Protein AF-A0A660PE89-F1 (afdb_monomer)

Radius of gyration: 26.5 Å; Cα contacts (8 Å, |Δi|>4): 211; chains: 1; bounding box: 76×39×63 Å

Mean predicted aligned error: 19.38 Å

Nearest PDB structures (foldseek):
  6al2-assembly2_B  TM=5.993E-01  e=2.785E-03  Escherichia coli
  3bs6-assembly2_B  TM=6.392E-01  e=8.986E-03  Escherichia coli
  3blc-assembly1_A  TM=6.155E-01  e=7.538E-03  Escherichia coli K-12
  5mg3-assembly1_C  TM=6.500E-01  e=3.887E-02  Escherichia coli
  3wvf-assembly2_B  TM=5.954E-01  e=2.294E-02  Escherichia coli UTI89

Sequence (172 aa):
MDKKSVIMIGILVVIVIFYFPIMEELGLYNPAEPPPPPVDTTQQIDNQVAKPLEQVVDTQADIKIEPEVVQPLDSAVYDTIVVKTQKYSLVLSTFGGGPVSIKLNDYNYRDTNNIEMLPLATKATP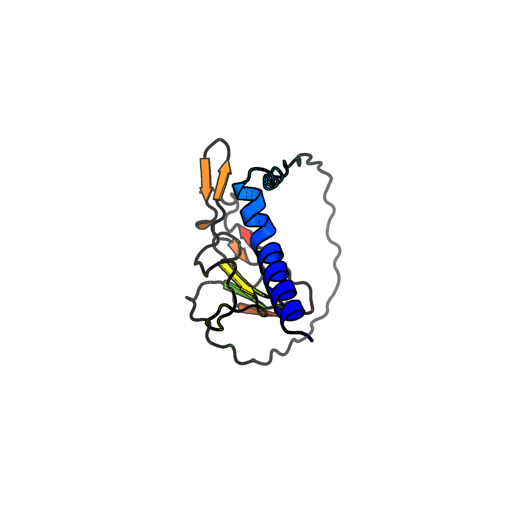EALFAGGTFSSSDVSYISSLQPGEYDATNQNFELTYTYTSPEGGQL

Structure (mmCIF, N/CA/C/O backbone):
data_AF-A0A660PE89-F1
#
_entry.id   AF-A0A660PE89-F1
#
loop_
_atom_site.group_PDB
_atom_site.id
_atom_site.type_symbol
_atom_site.label_atom_id
_atom_site.label_alt_id
_atom_site.label_comp_id
_atom_site.label_asym_id
_atom_site.label_entity_id
_atom_site.label_seq_id
_atom_site.pdbx_PDB_ins_code
_atom_site.Cartn_x
_atom_site.Cartn_y
_atom_site.Cartn_z
_atom_site.occupancy
_atom_site.B_iso_or_equiv
_atom_site.auth_seq_id
_atom_site.auth_comp_id
_atom_site.auth_asym_id
_atom_site.auth_atom_id
_atom_site.pdbx_PDB_model_num
ATOM 1 N N . MET A 1 1 ? -42.891 7.466 35.082 1.00 65.00 1 MET A N 1
ATOM 2 C CA . MET A 1 1 ? -43.297 7.362 33.666 1.00 65.00 1 MET A CA 1
ATOM 3 C C . MET A 1 1 ? -44.453 6.386 33.591 1.00 65.00 1 MET A C 1
ATOM 5 O O . MET A 1 1 ? -44.309 5.260 34.054 1.00 65.00 1 MET A O 1
ATOM 9 N N . ASP A 1 2 ? -45.609 6.831 33.116 1.00 87.44 2 ASP A N 1
ATOM 10 C CA . ASP A 1 2 ? -46.845 6.044 33.165 1.00 87.44 2 ASP A CA 1
ATOM 11 C C . ASP A 1 2 ? -46.830 4.928 32.115 1.00 87.44 2 ASP A C 1
ATOM 13 O O . ASP A 1 2 ? -46.246 5.075 31.041 1.00 87.44 2 ASP A O 1
ATOM 17 N N . LYS A 1 3 ? -47.508 3.805 32.388 1.00 85.94 3 LYS A N 1
ATOM 18 C CA . LYS A 1 3 ? -47.534 2.625 31.499 1.00 85.94 3 LYS A CA 1
ATOM 19 C C . LYS A 1 3 ? -47.988 2.961 30.069 1.00 85.94 3 LYS A C 1
ATOM 21 O O . LYS A 1 3 ? -47.489 2.380 29.113 1.00 85.94 3 LYS A O 1
ATOM 26 N N . LYS A 1 4 ? -48.894 3.934 29.917 1.00 87.44 4 LYS A N 1
ATOM 27 C CA . LYS A 1 4 ? -49.360 4.434 28.611 1.00 87.44 4 LYS A CA 1
ATOM 28 C C . LYS A 1 4 ? -48.271 5.208 27.860 1.00 87.44 4 LYS A C 1
ATOM 30 O O . LYS A 1 4 ? -48.149 5.056 26.650 1.00 87.44 4 LYS A O 1
ATOM 35 N N . SER A 1 5 ? -47.456 5.973 28.580 1.00 86.62 5 SER A N 1
ATOM 36 C CA . SER A 1 5 ? -46.341 6.740 28.019 1.00 86.62 5 SER A CA 1
ATOM 37 C C . SER A 1 5 ? -45.234 5.814 27.514 1.00 86.62 5 SER A C 1
ATOM 39 O O . SER A 1 5 ? -44.722 6.018 26.421 1.00 86.62 5 SER A O 1
ATOM 41 N N . VAL A 1 6 ? -44.932 4.737 28.248 1.00 87.56 6 VAL A N 1
ATOM 42 C CA . VAL A 1 6 ? -43.969 3.704 27.816 1.00 87.56 6 VAL A CA 1
ATOM 43 C C . VAL A 1 6 ? -44.427 3.024 26.519 1.00 87.56 6 VAL A C 1
ATOM 45 O O . VAL A 1 6 ? -43.628 2.841 25.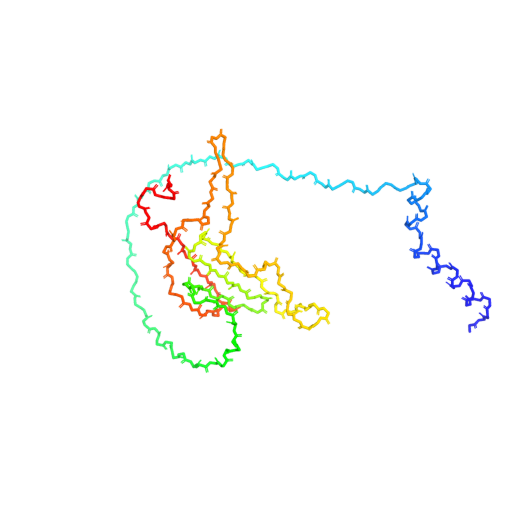606 1.00 87.56 6 VAL A O 1
ATOM 48 N N . ILE A 1 7 ? -45.716 2.686 26.417 1.00 90.69 7 ILE A N 1
ATOM 49 C CA . ILE A 1 7 ? -46.284 2.041 25.223 1.00 90.69 7 ILE A CA 1
ATOM 50 C C . ILE A 1 7 ? -46.246 2.988 24.015 1.00 90.69 7 ILE A C 1
ATOM 52 O O . ILE A 1 7 ? -45.837 2.572 22.934 1.00 90.69 7 ILE A O 1
ATOM 56 N N . MET A 1 8 ? -46.609 4.263 24.196 1.00 89.19 8 MET A N 1
ATOM 57 C CA . MET A 1 8 ? -46.536 5.265 23.125 1.00 89.19 8 MET A CA 1
ATOM 58 C C . MET A 1 8 ? -45.107 5.482 22.625 1.00 89.19 8 MET A C 1
ATOM 60 O O . MET A 1 8 ? -44.886 5.540 21.418 1.00 89.19 8 MET A O 1
ATOM 64 N N . ILE A 1 9 ? -44.130 5.548 23.534 1.00 88.94 9 ILE A N 1
ATOM 65 C CA . ILE A 1 9 ? -42.715 5.673 23.165 1.00 88.94 9 ILE A CA 1
ATOM 66 C C . ILE A 1 9 ? -42.253 4.430 22.397 1.00 88.94 9 ILE A C 1
ATOM 68 O O . ILE A 1 9 ? -41.590 4.566 21.375 1.00 88.94 9 ILE A O 1
ATOM 72 N N . GLY A 1 10 ? -42.650 3.229 22.830 1.00 90.12 10 GLY A N 1
ATOM 73 C CA . GLY A 1 10 ? -42.329 1.987 22.124 1.00 90.12 10 GLY A CA 1
ATOM 74 C C . GLY A 1 10 ? -42.852 1.969 20.686 1.00 90.12 10 GLY A C 1
ATOM 75 O O . GLY A 1 10 ? -42.107 1.638 19.768 1.00 90.12 10 GLY A O 1
ATOM 76 N N . ILE A 1 11 ? -44.099 2.394 20.470 1.00 90.62 11 ILE A N 1
ATOM 77 C CA . ILE A 1 11 ? -44.692 2.485 19.126 1.00 90.62 11 ILE A CA 1
ATOM 78 C C . ILE A 1 11 ? -43.959 3.527 18.273 1.00 90.62 11 ILE A C 1
ATOM 80 O O . ILE A 1 11 ? -43.656 3.267 17.111 1.00 90.62 11 ILE A O 1
ATOM 84 N N . LEU A 1 12 ? -43.625 4.683 18.848 1.00 90.38 12 LEU A N 1
ATOM 85 C CA . LEU A 1 12 ? -42.924 5.747 18.133 1.00 90.38 12 LEU A CA 1
ATOM 86 C C . LEU A 1 12 ? -41.516 5.315 17.701 1.00 90.38 12 LEU A C 1
ATOM 88 O O . LEU A 1 12 ? -41.116 5.581 16.573 1.00 90.38 12 LEU A O 1
ATOM 92 N N . VAL A 1 13 ? -40.796 4.584 18.555 1.00 91.38 13 VAL A N 1
ATOM 93 C CA . VAL A 1 13 ? -39.479 4.020 18.219 1.00 91.38 13 VAL A CA 1
ATOM 94 C C . VAL A 1 13 ? -39.582 3.023 17.063 1.00 91.38 13 VAL A C 1
ATOM 96 O O . VAL A 1 13 ? -38.771 3.080 16.143 1.00 91.38 13 VAL A O 1
ATOM 99 N N . VAL A 1 14 ? -40.596 2.154 17.060 1.00 91.12 14 VAL A N 1
ATOM 100 C CA . VAL A 1 14 ? -40.823 1.208 15.955 1.00 91.12 14 VAL A CA 1
ATOM 101 C C . VAL A 1 14 ? -41.106 1.958 14.651 1.00 91.12 14 VAL A C 1
ATOM 103 O O . VAL A 1 14 ? -40.492 1.653 13.634 1.00 91.12 14 VAL A O 1
ATOM 106 N N . ILE A 1 15 ? -41.956 2.986 14.671 1.00 88.62 15 ILE A N 1
ATOM 107 C CA . ILE A 1 15 ? -42.250 3.781 13.469 1.00 88.62 15 ILE A CA 1
ATOM 108 C C . ILE A 1 15 ? -40.988 4.463 12.934 1.00 88.62 15 ILE A C 1
ATOM 110 O O . ILE A 1 15 ? -40.787 4.469 11.728 1.00 88.62 15 ILE A O 1
ATOM 114 N N . VAL A 1 16 ? -40.120 4.994 13.799 1.00 89.00 16 VAL A N 1
ATOM 115 C CA . VAL A 1 16 ? -38.872 5.648 13.369 1.00 89.00 16 VAL A CA 1
ATOM 116 C C . VAL A 1 16 ? -37.893 4.649 12.745 1.00 89.00 16 VAL A C 1
ATOM 118 O O . VAL A 1 16 ? -37.309 4.948 11.707 1.00 89.00 16 VAL A O 1
ATOM 121 N N . ILE A 1 17 ? -37.733 3.459 13.333 1.00 88.62 17 ILE A N 1
ATOM 122 C CA . ILE A 1 17 ? -36.822 2.424 12.808 1.00 88.62 17 ILE A CA 1
ATOM 123 C C . ILE A 1 17 ? -37.307 1.903 11.452 1.00 88.62 17 ILE A C 1
ATOM 125 O O . ILE A 1 17 ? -36.506 1.706 10.541 1.00 88.62 17 ILE A O 1
ATOM 129 N N . PHE A 1 18 ? -38.617 1.707 11.305 1.00 87.31 18 PHE A N 1
ATOM 130 C CA . PHE A 1 18 ? -39.216 1.162 10.087 1.00 87.31 18 PHE A CA 1
ATOM 131 C C . PHE A 1 18 ? -39.726 2.235 9.117 1.00 87.31 18 PHE A C 1
ATOM 133 O O . PHE A 1 18 ? -40.321 1.893 8.101 1.00 87.31 18 PHE A O 1
ATOM 140 N N . TYR A 1 19 ? -39.453 3.519 9.370 1.00 83.12 19 TYR A N 1
ATOM 141 C CA . TYR A 1 19 ? -39.925 4.623 8.532 1.00 83.12 19 TYR A CA 1
ATOM 142 C C . TYR A 1 19 ? -39.444 4.493 7.082 1.00 83.12 19 TYR A C 1
ATOM 144 O O . TYR A 1 19 ? -40.255 4.520 6.162 1.00 83.12 19 TYR A O 1
ATOM 152 N N . PHE A 1 20 ? -38.138 4.302 6.876 1.00 81.38 20 PHE A N 1
ATOM 153 C CA . PHE A 1 20 ? -37.562 4.167 5.535 1.00 81.38 20 PHE A CA 1
ATOM 154 C C . PHE A 1 20 ? -38.040 2.903 4.796 1.00 81.38 20 PHE A C 1
ATOM 156 O O . PHE A 1 20 ? -38.514 3.061 3.673 1.00 81.38 20 PHE A O 1
ATOM 163 N N . PRO A 1 21 ? -38.029 1.697 5.409 1.00 81.19 21 PRO A N 1
ATOM 164 C CA . PRO A 1 21 ? -38.600 0.497 4.790 1.00 81.19 21 PRO A CA 1
ATOM 165 C C . PRO A 1 21 ? -40.067 0.655 4.366 1.00 81.19 21 PRO A C 1
ATOM 167 O O . PRO A 1 21 ? -40.438 0.257 3.267 1.00 81.19 21 PRO A O 1
ATOM 170 N N . ILE A 1 22 ? -40.903 1.273 5.210 1.00 80.69 22 ILE A N 1
ATOM 171 C CA . ILE A 1 22 ? -42.326 1.495 4.908 1.00 80.69 22 ILE A CA 1
ATOM 172 C C . ILE A 1 22 ? -42.494 2.509 3.767 1.00 80.69 22 ILE A C 1
ATOM 174 O O . ILE A 1 22 ? -43.351 2.335 2.903 1.00 80.69 22 ILE A O 1
ATOM 178 N N . MET A 1 23 ? -41.687 3.573 3.742 1.00 81.06 23 MET A N 1
ATOM 179 C CA . MET A 1 23 ? -41.737 4.588 2.683 1.00 81.06 23 MET A CA 1
ATOM 180 C C . MET A 1 23 ? -41.247 4.053 1.329 1.00 81.06 23 MET A C 1
ATOM 182 O O . MET A 1 23 ? -41.755 4.489 0.294 1.00 81.06 23 MET A O 1
ATOM 186 N N . GLU A 1 24 ? -40.304 3.107 1.336 1.00 79.88 24 GLU A N 1
ATOM 187 C CA . GLU A 1 24 ? -39.841 2.377 0.150 1.00 79.88 24 GLU A CA 1
ATOM 188 C C . GLU A 1 24 ? -40.921 1.409 -0.369 1.00 79.88 24 GLU A C 1
ATOM 190 O O . GLU A 1 24 ? -41.245 1.441 -1.554 1.00 79.88 24 GLU A O 1
ATOM 195 N N . GLU A 1 25 ? -41.571 0.629 0.508 1.00 79.31 25 GLU A N 1
ATOM 196 C CA . GLU A 1 25 ? -42.661 -0.295 0.131 1.00 79.31 25 GLU A CA 1
ATOM 197 C C . GLU A 1 25 ? -43.903 0.440 -0.407 1.00 79.31 25 GLU A C 1
ATOM 199 O O . GLU A 1 25 ? -44.569 -0.032 -1.330 1.00 79.31 25 GLU A O 1
ATOM 204 N N . LEU A 1 26 ? -44.194 1.635 0.116 1.00 80.25 26 LEU A N 1
ATOM 205 C CA . LEU A 1 26 ? -45.263 2.507 -0.385 1.00 80.25 26 LEU A CA 1
ATOM 206 C C . LEU A 1 26 ? -44.881 3.274 -1.665 1.00 80.25 26 LEU A C 1
ATOM 208 O O . LEU A 1 26 ? -45.717 4.004 -2.200 1.00 80.25 26 LEU A O 1
ATOM 212 N N . GLY A 1 27 ? -43.642 3.141 -2.156 1.00 72.31 27 GLY A N 1
ATOM 213 C CA . GLY A 1 27 ? -43.152 3.824 -3.359 1.00 72.31 27 GLY A CA 1
ATOM 214 C C . GLY A 1 27 ? -43.080 5.350 -3.228 1.00 72.31 27 GLY A C 1
ATOM 215 O O . GLY A 1 27 ? -43.063 6.060 -4.232 1.00 72.31 27 GLY A O 1
ATOM 216 N N . LEU A 1 28 ? -43.073 5.872 -1.997 1.00 76.62 28 LEU A N 1
ATOM 217 C CA . LEU A 1 28 ? -43.025 7.309 -1.698 1.00 76.62 28 LEU A CA 1
ATOM 218 C C . LEU A 1 28 ? -41.588 7.835 -1.586 1.00 76.62 28 LEU A C 1
ATOM 220 O O . LEU A 1 28 ? -41.380 9.046 -1.498 1.00 76.62 28 LEU A O 1
ATOM 224 N N . TYR A 1 29 ? -40.604 6.937 -1.578 1.00 68.69 29 TYR A N 1
ATOM 225 C CA . TYR A 1 29 ? -39.187 7.255 -1.491 1.00 68.69 29 TYR A CA 1
ATOM 226 C C . TYR A 1 29 ? -38.397 6.419 -2.500 1.00 68.69 29 TYR A C 1
ATOM 228 O O . TYR A 1 29 ? -38.338 5.200 -2.382 1.00 68.69 29 TYR A O 1
ATOM 236 N N . ASN A 1 30 ? -37.767 7.088 -3.469 1.00 71.94 30 ASN A N 1
ATOM 237 C CA . ASN A 1 30 ? -36.756 6.482 -4.331 1.00 71.94 30 ASN A CA 1
ATOM 238 C C . ASN A 1 30 ? -35.371 6.862 -3.785 1.00 71.94 30 ASN A C 1
ATOM 240 O O . ASN A 1 30 ? -35.100 8.060 -3.642 1.00 71.94 30 ASN A O 1
ATOM 244 N N . PRO A 1 31 ? -34.495 5.889 -3.481 1.00 70.31 31 PRO A N 1
ATOM 245 C CA . PRO A 1 31 ? -33.111 6.167 -3.121 1.00 70.31 31 PRO A CA 1
ATOM 246 C C . PRO A 1 31 ? -32.437 7.001 -4.215 1.00 70.31 31 PRO A C 1
ATOM 248 O O . PRO A 1 31 ? -32.637 6.747 -5.402 1.00 70.31 31 PRO A O 1
ATOM 251 N N . ALA A 1 32 ? -31.654 8.007 -3.821 1.00 75.62 32 ALA A N 1
ATOM 252 C CA . ALA A 1 32 ? -30.915 8.821 -4.777 1.00 75.62 32 ALA A CA 1
ATOM 253 C C . ALA A 1 32 ? -29.961 7.938 -5.595 1.00 75.62 32 ALA A C 1
ATOM 255 O O . ALA A 1 32 ? -29.222 7.130 -5.027 1.00 75.62 32 ALA A O 1
ATOM 256 N N . GLU A 1 33 ? -29.981 8.099 -6.919 1.00 77.62 33 GLU A N 1
ATOM 257 C CA . GLU A 1 33 ? -29.037 7.411 -7.794 1.00 77.62 33 GLU A CA 1
ATOM 258 C C . GLU A 1 33 ? -27.596 7.818 -7.433 1.00 77.62 33 GLU A C 1
ATOM 260 O O . GLU A 1 33 ? -27.349 8.986 -7.102 1.00 77.62 33 GLU A O 1
ATOM 265 N N . PRO A 1 34 ? -26.635 6.876 -7.474 1.00 76.69 34 PRO A N 1
ATOM 266 C CA . PRO A 1 34 ? -25.235 7.202 -7.256 1.00 76.69 34 PRO A CA 1
ATOM 267 C C . PRO A 1 34 ? -24.779 8.278 -8.253 1.00 76.69 34 PRO A C 1
ATOM 269 O O . PRO A 1 34 ? -25.158 8.214 -9.427 1.00 76.69 34 PRO A O 1
ATOM 272 N N . PRO A 1 35 ? -23.957 9.255 -7.828 1.00 77.31 35 PRO A N 1
ATOM 273 C CA . PRO A 1 35 ? -23.439 10.258 -8.744 1.00 77.31 35 PRO A CA 1
ATOM 274 C C . PRO A 1 35 ? -22.625 9.583 -9.860 1.00 77.31 35 PRO A C 1
ATOM 276 O O . PRO A 1 35 ? -21.908 8.612 -9.592 1.00 77.31 35 PRO A O 1
ATOM 279 N N . PRO A 1 36 ? -22.719 10.081 -11.105 1.00 77.00 36 PRO A N 1
ATOM 280 C CA . PRO A 1 36 ? -21.947 9.534 -12.209 1.00 77.00 36 PRO A CA 1
ATOM 281 C C . PRO A 1 36 ? -20.440 9.665 -11.929 1.00 77.00 36 PRO A C 1
ATOM 283 O O . PRO A 1 36 ? -20.016 10.634 -11.289 1.00 77.00 36 PRO A O 1
ATOM 286 N N . PRO A 1 37 ? -19.620 8.710 -12.402 1.00 74.12 37 PRO A N 1
ATOM 287 C CA . PRO A 1 37 ? -18.178 8.769 -12.215 1.00 74.12 37 PRO A CA 1
ATOM 288 C C . PRO A 1 37 ? -17.589 10.016 -12.902 1.00 74.12 37 PRO A C 1
ATOM 290 O O . PRO A 1 37 ? -18.062 10.404 -13.975 1.00 74.12 37 PRO A O 1
ATOM 293 N N . PRO A 1 38 ? -16.566 10.657 -12.305 1.00 70.06 38 PRO A N 1
ATOM 294 C CA . PRO A 1 38 ? -15.912 11.818 -12.897 1.00 70.06 38 PRO A CA 1
ATOM 295 C C . PRO A 1 38 ? -15.229 11.444 -14.220 1.00 70.06 38 PRO A C 1
ATOM 297 O O . PRO A 1 38 ? -14.557 10.420 -14.322 1.00 70.06 38 PRO A O 1
ATOM 300 N N . VAL A 1 39 ? -15.414 12.287 -15.238 1.00 52.34 39 VAL A N 1
ATOM 301 C CA . VAL A 1 39 ? -14.741 12.170 -16.537 1.00 52.34 39 VAL A CA 1
ATOM 302 C C . VAL A 1 39 ? -13.384 12.867 -16.441 1.00 52.34 39 VAL A C 1
ATOM 304 O O . VAL A 1 39 ? -13.326 14.062 -16.159 1.00 52.34 39 VAL A O 1
ATOM 307 N N . ASP A 1 40 ? -12.305 12.121 -16.678 1.00 44.72 40 ASP A N 1
ATOM 308 C CA . ASP A 1 40 ? -10.927 12.621 -16.663 1.00 44.72 40 ASP A CA 1
ATOM 309 C C . ASP A 1 40 ? -10.617 13.419 -17.943 1.00 44.72 40 ASP A C 1
ATOM 311 O O . ASP A 1 40 ? -10.591 12.872 -19.048 1.00 44.72 40 ASP A O 1
ATOM 315 N N . THR A 1 41 ? -10.361 14.722 -17.815 1.00 57.06 41 THR A N 1
ATOM 316 C CA . THR A 1 41 ? -9.816 15.559 -18.896 1.00 57.06 41 THR A CA 1
ATOM 317 C C . THR A 1 41 ? -8.423 16.035 -18.521 1.00 57.06 41 THR A C 1
ATOM 319 O O . THR A 1 41 ? -8.272 17.127 -17.977 1.00 57.06 41 THR A O 1
ATOM 322 N N . THR A 1 42 ? -7.396 15.252 -18.856 1.00 43.56 42 THR A N 1
ATOM 323 C CA . THR A 1 42 ? -6.011 15.732 -18.779 1.00 43.56 42 THR A CA 1
ATOM 324 C C . THR A 1 42 ? -5.206 15.277 -19.995 1.00 43.56 42 THR A C 1
ATOM 326 O O . THR A 1 42 ? -4.615 14.204 -20.011 1.00 43.56 42 THR A O 1
ATOM 329 N N . GLN A 1 43 ? -5.158 16.124 -21.025 1.00 39.50 43 GLN A N 1
ATOM 330 C CA . GLN A 1 43 ? -4.016 16.198 -21.934 1.00 39.50 43 GLN A CA 1
ATOM 331 C C . GLN A 1 43 ? -3.716 17.666 -22.230 1.00 39.50 43 GLN A C 1
ATOM 333 O O . GLN A 1 43 ? -4.434 18.306 -22.992 1.00 39.50 43 GLN A O 1
ATOM 338 N N . GLN A 1 44 ? -2.625 18.171 -21.659 1.00 34.72 44 GLN A N 1
ATOM 339 C CA . GLN A 1 44 ? -1.741 19.095 -22.361 1.00 34.72 44 GLN A CA 1
ATOM 340 C C . GLN A 1 44 ? -0.337 18.985 -21.763 1.00 34.72 44 GLN A C 1
ATOM 342 O O . GLN A 1 44 ? -0.065 19.408 -20.644 1.00 34.72 44 GLN A O 1
ATOM 347 N N . ILE A 1 45 ? 0.527 18.333 -22.537 1.00 35.59 45 ILE A N 1
ATOM 348 C CA . ILE A 1 45 ? 1.978 18.330 -22.394 1.00 35.59 45 ILE A CA 1
ATOM 349 C C . ILE A 1 45 ? 2.449 19.674 -22.944 1.00 35.59 45 ILE A C 1
ATOM 351 O O . ILE A 1 45 ? 2.121 19.989 -24.087 1.00 35.59 45 ILE A O 1
ATOM 355 N N . ASP A 1 46 ? 3.238 20.429 -22.182 1.00 29.14 46 ASP A N 1
ATOM 356 C CA . ASP A 1 46 ? 4.108 21.435 -22.783 1.00 29.14 46 ASP A CA 1
ATOM 357 C C . ASP A 1 46 ? 5.529 21.302 -22.231 1.00 29.14 46 ASP A C 1
ATOM 359 O O . ASP A 1 46 ? 5.788 21.360 -21.028 1.00 29.14 46 ASP A O 1
ATOM 363 N N . ASN A 1 47 ? 6.440 21.042 -23.164 1.00 36.09 47 ASN A N 1
ATOM 364 C CA . ASN A 1 47 ? 7.876 20.940 -22.972 1.00 36.09 47 ASN A CA 1
ATOM 365 C C . ASN A 1 47 ? 8.445 22.317 -22.626 1.00 36.09 47 ASN A C 1
ATOM 367 O O . ASN A 1 47 ? 8.284 23.240 -23.420 1.00 36.09 47 ASN A O 1
ATOM 371 N N . GLN A 1 48 ? 9.266 22.425 -21.576 1.00 31.39 48 GLN A N 1
ATOM 372 C CA . GLN A 1 48 ? 10.368 23.390 -21.591 1.00 31.39 48 GLN A CA 1
ATOM 373 C C . GLN A 1 48 ? 11.543 23.002 -20.669 1.00 31.39 48 GLN A C 1
ATOM 375 O O . GLN A 1 48 ? 11.513 23.186 -19.462 1.00 31.39 48 GLN A O 1
ATOM 380 N N . VAL A 1 49 ? 12.594 22.501 -21.333 1.00 29.16 49 VAL A N 1
ATOM 381 C CA . VAL A 1 49 ? 14.025 22.841 -21.183 1.00 29.16 49 VAL A CA 1
ATOM 382 C C . VAL A 1 49 ? 14.729 22.551 -19.844 1.00 29.16 49 VAL A C 1
ATOM 384 O O . VAL A 1 49 ? 14.580 23.244 -18.845 1.00 29.16 49 VAL A O 1
ATOM 387 N N . ALA A 1 50 ? 15.651 21.585 -19.918 1.00 36.09 50 ALA A N 1
ATOM 388 C CA . ALA A 1 50 ? 16.688 21.288 -18.936 1.00 36.09 50 ALA A CA 1
ATOM 389 C C . ALA A 1 50 ? 17.698 22.436 -18.720 1.00 36.09 50 ALA A C 1
ATOM 391 O O . ALA A 1 50 ? 18.126 23.082 -19.680 1.00 36.09 50 ALA A O 1
ATOM 392 N N . LYS A 1 51 ? 18.189 22.583 -17.480 1.00 30.47 51 LYS A N 1
ATOM 393 C CA . LYS A 1 51 ? 19.526 23.115 -17.148 1.00 30.47 51 LYS A CA 1
ATOM 394 C C . LYS A 1 51 ? 20.094 22.431 -15.882 1.00 30.47 51 LYS A C 1
ATOM 396 O O . LYS A 1 51 ? 19.306 21.946 -15.076 1.00 30.47 51 LYS A O 1
ATOM 401 N N . PRO A 1 52 ? 21.432 22.327 -15.742 1.00 33.97 52 PRO A N 1
ATOM 402 C CA . PRO A 1 52 ? 22.105 21.272 -14.977 1.00 33.97 52 PRO A CA 1
ATOM 403 C C . PRO A 1 52 ? 22.459 21.639 -13.525 1.00 33.97 52 PRO A C 1
ATOM 405 O O . PRO A 1 52 ? 22.773 22.788 -13.243 1.00 33.97 52 PRO A O 1
ATOM 408 N N . LEU A 1 53 ? 22.469 20.592 -12.687 1.00 38.38 53 LEU A N 1
ATOM 409 C CA . LEU A 1 53 ? 23.200 20.348 -11.429 1.00 38.38 53 LEU A CA 1
ATOM 410 C C . LEU A 1 53 ? 23.791 21.556 -10.679 1.00 38.38 53 LEU A C 1
ATOM 412 O O . LEU A 1 53 ? 24.842 22.074 -11.055 1.00 38.38 53 LEU A O 1
ATOM 416 N N . GLU A 1 54 ? 23.228 21.830 -9.500 1.00 31.16 54 GLU A N 1
ATOM 417 C CA . GLU A 1 54 ? 23.969 22.396 -8.374 1.00 31.16 54 GLU A CA 1
ATOM 418 C C . GLU A 1 54 ? 23.970 21.421 -7.190 1.00 31.16 54 GLU A C 1
ATOM 420 O O . GLU A 1 54 ? 22.963 20.844 -6.788 1.00 31.16 54 GLU A O 1
ATOM 425 N N . GLN A 1 55 ? 25.186 21.218 -6.704 1.00 33.03 55 GLN A N 1
ATOM 426 C CA . GLN A 1 55 ? 25.644 20.367 -5.624 1.00 33.03 55 GLN A CA 1
ATOM 427 C C . GLN A 1 55 ? 25.284 21.003 -4.274 1.00 33.03 55 GLN A C 1
ATOM 429 O O . GLN A 1 55 ? 25.639 22.156 -4.040 1.00 33.03 55 GLN A O 1
ATOM 434 N N . VAL A 1 56 ? 24.661 20.252 -3.358 1.00 31.83 56 VAL A N 1
ATOM 435 C CA . VAL A 1 56 ? 24.635 20.621 -1.934 1.00 31.83 56 VAL A CA 1
ATOM 436 C C . VAL A 1 56 ? 25.215 19.481 -1.103 1.00 31.83 56 VAL A C 1
ATOM 438 O O . VAL A 1 56 ? 24.848 18.317 -1.224 1.00 31.83 56 VAL A O 1
ATOM 441 N N . VAL A 1 57 ? 26.209 19.894 -0.331 1.00 29.17 57 VAL A N 1
ATOM 442 C CA . VAL A 1 57 ? 27.123 19.174 0.547 1.00 29.17 57 VAL A CA 1
ATOM 443 C C . VAL A 1 57 ? 26.402 18.576 1.766 1.00 29.17 57 VAL A C 1
ATOM 445 O O . VAL A 1 57 ? 25.659 19.271 2.445 1.00 29.17 57 VAL A O 1
ATOM 448 N N . ASP A 1 58 ? 26.692 17.293 2.001 1.00 30.97 58 ASP A N 1
ATOM 449 C CA . ASP A 1 58 ? 27.015 16.620 3.273 1.00 30.97 58 ASP A CA 1
ATOM 450 C C . ASP A 1 58 ? 26.145 16.859 4.525 1.00 30.97 58 ASP A C 1
ATOM 452 O O . ASP A 1 58 ? 26.137 17.940 5.108 1.00 30.97 58 ASP A O 1
ATOM 456 N N . THR A 1 59 ? 25.526 15.784 5.027 1.00 32.03 59 THR A N 1
ATOM 457 C CA . THR A 1 59 ? 25.495 15.448 6.464 1.00 32.03 59 THR A CA 1
ATOM 458 C C . THR A 1 59 ? 25.205 13.951 6.597 1.00 32.03 59 THR A C 1
ATOM 460 O O . THR A 1 59 ? 24.064 13.505 6.475 1.00 32.03 59 THR A O 1
ATOM 463 N N . GLN A 1 60 ? 26.248 13.164 6.861 1.00 40.53 60 GLN A N 1
ATOM 464 C CA . GLN A 1 60 ? 26.113 11.842 7.472 1.00 40.53 60 GLN A CA 1
ATOM 465 C C . GLN A 1 60 ? 25.469 11.992 8.858 1.00 40.53 60 GLN A C 1
ATOM 467 O O . GLN A 1 60 ? 26.081 12.533 9.778 1.00 40.53 60 GLN A O 1
ATOM 472 N N . ALA A 1 61 ? 24.245 11.492 9.018 1.00 35.38 61 ALA A N 1
ATOM 473 C CA . ALA A 1 61 ? 23.690 11.160 10.322 1.00 35.38 61 ALA A CA 1
ATOM 474 C C . ALA A 1 61 ? 23.680 9.634 10.453 1.00 35.38 61 ALA A C 1
ATOM 476 O O . ALA A 1 61 ? 22.979 8.932 9.729 1.00 35.38 61 ALA A O 1
ATOM 477 N N . ASP A 1 62 ? 24.518 9.145 11.357 1.00 33.38 62 ASP A N 1
ATOM 478 C CA . ASP A 1 62 ? 24.622 7.752 11.771 1.00 33.38 62 ASP A CA 1
ATOM 479 C C . ASP A 1 62 ? 23.310 7.343 12.469 1.00 33.38 62 ASP A C 1
ATOM 481 O O . ASP A 1 62 ? 23.061 7.701 13.624 1.00 33.38 62 ASP A O 1
ATOM 485 N N . ILE A 1 63 ? 22.407 6.674 11.744 1.00 39.66 63 ILE A N 1
ATOM 486 C CA . ILE A 1 63 ? 21.158 6.152 12.310 1.00 39.66 63 ILE A CA 1
ATOM 487 C C . ILE A 1 63 ? 21.469 4.790 12.924 1.00 39.66 63 ILE A C 1
ATOM 489 O O . ILE A 1 63 ? 21.511 3.761 12.250 1.00 39.66 63 ILE A O 1
ATOM 493 N N . LYS A 1 64 ? 21.676 4.791 14.239 1.00 33.09 64 LYS A N 1
ATOM 494 C CA . LYS A 1 64 ? 21.740 3.582 15.057 1.00 33.09 64 LYS A CA 1
ATOM 495 C C . LYS A 1 64 ? 20.347 2.944 15.116 1.00 33.09 64 LYS A C 1
ATOM 497 O O . LYS A 1 64 ? 19.485 3.404 15.858 1.00 33.09 64 LYS A O 1
ATOM 502 N N . ILE A 1 65 ? 20.138 1.899 14.319 1.00 40.06 65 ILE A N 1
ATOM 503 C CA . ILE A 1 65 ? 18.910 1.096 14.308 1.00 40.06 65 ILE A CA 1
ATOM 504 C C . ILE A 1 65 ? 18.941 0.149 15.516 1.00 40.06 65 ILE A C 1
ATOM 506 O O . ILE A 1 65 ? 19.827 -0.699 15.627 1.00 40.06 65 ILE A O 1
ATOM 510 N N . GLU A 1 66 ? 17.988 0.307 16.432 1.00 38.66 66 GLU A N 1
ATOM 511 C CA . GLU A 1 66 ? 17.726 -0.641 17.517 1.00 38.66 66 GLU A CA 1
ATOM 512 C C . GLU A 1 66 ? 16.654 -1.639 17.037 1.00 38.66 66 GLU A C 1
ATOM 514 O O . GLU A 1 66 ? 15.628 -1.206 16.512 1.00 38.66 66 GLU A O 1
ATOM 519 N N . PRO A 1 67 ? 16.882 -2.962 17.124 1.00 39.38 67 PRO A N 1
ATOM 520 C CA . PRO A 1 67 ? 15.948 -3.942 16.582 1.00 39.38 67 PRO A CA 1
ATOM 521 C C . PRO A 1 67 ? 14.748 -4.115 17.521 1.00 39.38 67 PRO A C 1
ATOM 523 O O . PRO A 1 67 ? 14.855 -4.748 18.572 1.00 39.38 67 PRO A O 1
ATOM 526 N N . GLU A 1 68 ? 13.595 -3.575 17.132 1.00 40.56 68 GLU A N 1
ATOM 527 C CA . GLU A 1 68 ? 12.313 -3.884 17.766 1.00 40.56 68 GLU A CA 1
ATOM 528 C C . GLU A 1 68 ? 11.766 -5.215 17.223 1.00 40.56 68 GLU A C 1
ATOM 530 O O . GLU A 1 68 ? 11.892 -5.541 16.043 1.00 40.56 68 GLU A O 1
ATOM 535 N N . VAL A 1 69 ? 11.204 -6.029 18.116 1.00 38.03 69 VAL A N 1
ATOM 536 C CA . VAL A 1 69 ? 10.740 -7.394 17.844 1.00 38.03 69 VAL A CA 1
ATOM 537 C C . VAL A 1 69 ? 9.512 -7.363 16.928 1.00 38.03 69 VAL A C 1
ATOM 539 O O . VAL A 1 69 ? 8.390 -7.129 17.370 1.00 38.03 69 VAL A O 1
ATOM 542 N N . VAL A 1 70 ? 9.730 -7.632 15.642 1.00 41.34 70 VAL A N 1
ATOM 543 C CA . VAL A 1 70 ? 8.683 -7.766 14.623 1.00 41.34 70 VAL A CA 1
ATOM 544 C C . VAL A 1 70 ? 8.010 -9.138 14.762 1.00 41.34 70 VAL A C 1
ATOM 546 O O . VAL A 1 70 ? 8.670 -10.176 14.699 1.00 41.34 70 VAL A O 1
ATOM 549 N N . GLN A 1 71 ? 6.688 -9.158 14.970 1.00 35.66 71 GLN A N 1
ATOM 550 C CA . GLN A 1 71 ? 5.886 -10.386 14.885 1.00 35.66 71 GLN A CA 1
ATOM 551 C C . GLN A 1 71 ? 5.990 -10.975 13.469 1.00 35.66 71 GLN A C 1
ATOM 553 O O . GLN A 1 71 ? 5.981 -10.204 12.509 1.00 35.66 71 GLN A O 1
ATOM 558 N N . PRO A 1 72 ? 6.071 -12.307 13.301 1.00 41.06 72 PRO A N 1
ATOM 559 C CA . PRO A 1 72 ? 6.318 -12.895 11.995 1.00 41.06 72 PRO A CA 1
ATOM 560 C C . PRO A 1 72 ? 5.108 -12.660 11.088 1.00 41.06 72 PRO A C 1
ATOM 562 O O . PRO A 1 72 ? 4.063 -13.294 11.232 1.00 41.06 72 PRO A O 1
ATOM 565 N N . LEU A 1 73 ? 5.267 -11.733 10.144 1.00 48.22 73 LEU A N 1
ATOM 566 C CA . LEU A 1 73 ? 4.449 -11.681 8.948 1.00 48.22 73 LEU A CA 1
ATOM 567 C C . LEU A 1 73 ? 4.862 -12.903 8.124 1.00 48.22 73 LEU A C 1
ATOM 569 O O . LEU A 1 73 ? 5.877 -12.887 7.434 1.00 48.22 73 LEU A O 1
ATOM 573 N N . ASP A 1 74 ? 4.135 -14.002 8.298 1.00 46.38 74 ASP A N 1
ATOM 574 C CA . ASP A 1 74 ? 4.313 -15.215 7.509 1.00 46.38 74 ASP A CA 1
ATOM 575 C C . ASP A 1 74 ? 3.991 -14.851 6.051 1.00 46.38 74 ASP A C 1
ATOM 577 O O . ASP A 1 74 ? 2.836 -14.692 5.653 1.00 46.38 74 ASP A O 1
ATOM 581 N N . SER A 1 75 ? 5.019 -14.503 5.285 1.00 44.53 75 SER A N 1
ATOM 582 C CA . SER A 1 75 ? 4.904 -13.970 3.932 1.00 44.53 75 SER A CA 1
ATOM 583 C C . SER A 1 75 ? 6.189 -14.306 3.198 1.00 44.53 75 SER A C 1
ATOM 585 O O . SER A 1 75 ? 7.286 -13.972 3.638 1.00 44.53 75 SER A O 1
ATOM 587 N N . ALA A 1 76 ? 6.033 -15.057 2.110 1.00 43.28 76 ALA A N 1
ATOM 588 C CA . ALA A 1 76 ? 7.109 -15.534 1.263 1.00 43.28 76 ALA A 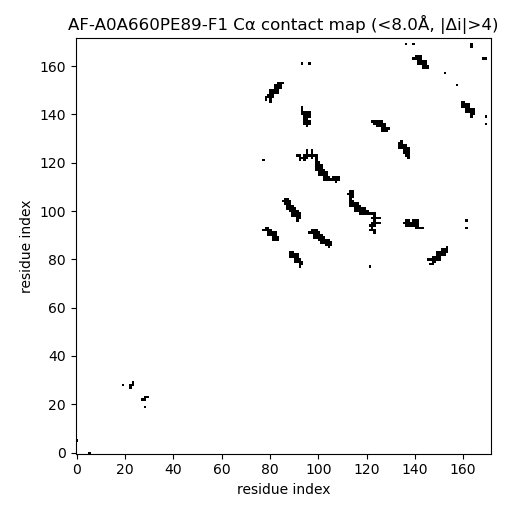CA 1
ATOM 589 C C . ALA A 1 76 ? 8.129 -14.424 0.961 1.00 43.28 76 ALA A C 1
ATOM 591 O O . ALA A 1 76 ? 7.758 -13.290 0.665 1.00 43.28 76 ALA A O 1
ATOM 592 N N . VAL A 1 77 ? 9.411 -14.783 1.057 1.00 44.03 77 VAL A N 1
ATOM 593 C CA . VAL A 1 77 ? 10.564 -13.909 0.822 1.00 44.03 77 VAL A CA 1
ATOM 594 C C . VAL A 1 77 ? 10.560 -13.457 -0.640 1.00 44.03 77 VAL A C 1
ATOM 596 O O . VAL A 1 77 ? 11.133 -14.107 -1.511 1.00 44.03 77 VAL A O 1
ATOM 599 N N . TYR A 1 78 ? 9.864 -12.362 -0.914 1.00 56.12 78 TYR A N 1
ATOM 600 C CA . TYR A 1 78 ? 10.039 -11.554 -2.113 1.00 56.12 78 TYR A CA 1
ATOM 601 C C . TYR A 1 78 ? 10.805 -10.284 -1.723 1.00 56.12 78 TYR A C 1
ATOM 603 O O . TYR A 1 78 ? 10.881 -9.938 -0.543 1.00 56.12 78 TYR A O 1
ATOM 611 N N . ASP A 1 79 ? 11.348 -9.574 -2.713 1.00 74.31 79 ASP A N 1
ATOM 612 C CA . ASP A 1 79 ? 11.917 -8.233 -2.539 1.00 74.31 79 ASP A CA 1
ATOM 613 C C . ASP A 1 79 ? 10.793 -7.228 -2.216 1.00 74.31 79 ASP A C 1
ATOM 615 O O . ASP A 1 79 ? 10.366 -6.438 -3.059 1.00 74.31 79 ASP A O 1
ATOM 619 N N . THR A 1 80 ? 10.241 -7.304 -1.004 1.00 83.94 80 THR A N 1
ATOM 620 C CA . THR A 1 80 ? 9.130 -6.463 -0.552 1.00 83.94 80 THR A CA 1
ATOM 621 C C . THR A 1 80 ? 9.599 -5.336 0.342 1.00 83.94 80 THR A C 1
ATOM 623 O O . THR A 1 80 ? 10.482 -5.510 1.184 1.00 83.94 80 THR A O 1
ATOM 626 N N . ILE A 1 81 ? 8.924 -4.201 0.221 1.00 88.25 81 ILE A N 1
ATOM 627 C CA . ILE A 1 81 ? 9.081 -3.061 1.118 1.00 88.25 81 ILE A CA 1
ATOM 628 C C . ILE A 1 81 ? 7.826 -2.958 1.971 1.00 88.25 81 ILE A C 1
ATOM 630 O O . ILE A 1 81 ? 6.717 -2.849 1.448 1.00 88.25 81 ILE A O 1
ATOM 634 N N . VAL A 1 82 ? 8.003 -2.999 3.287 1.00 91.06 82 VAL A N 1
ATOM 635 C CA . VAL A 1 82 ? 6.929 -2.819 4.262 1.00 91.06 82 VAL A CA 1
ATOM 636 C C . VAL A 1 82 ? 7.034 -1.410 4.820 1.00 91.06 82 VAL A C 1
ATOM 638 O O . VAL A 1 82 ? 8.025 -1.059 5.452 1.00 91.06 82 VAL A O 1
ATOM 641 N N . VAL A 1 83 ? 6.007 -0.600 4.609 1.00 90.50 83 VAL A N 1
ATOM 642 C CA . VAL A 1 83 ? 5.921 0.761 5.141 1.00 90.50 83 VAL A CA 1
ATOM 643 C C . VAL A 1 83 ? 4.905 0.772 6.268 1.00 90.50 83 VAL A C 1
ATOM 645 O O . VAL A 1 83 ? 3.725 0.483 6.058 1.00 90.50 83 VAL A O 1
ATOM 648 N N . LYS A 1 84 ? 5.356 1.108 7.472 1.00 92.81 84 LYS A N 1
ATOM 649 C CA . LYS A 1 84 ? 4.513 1.256 8.658 1.00 92.81 84 LYS A CA 1
ATOM 650 C C . LYS A 1 84 ? 4.267 2.734 8.913 1.00 92.81 84 LYS A C 1
ATOM 652 O O . LYS A 1 84 ? 5.185 3.546 8.903 1.00 92.81 84 LYS A O 1
ATOM 657 N N . THR A 1 85 ? 3.010 3.079 9.135 1.00 93.12 85 THR A N 1
ATOM 658 C CA . THR A 1 85 ? 2.589 4.408 9.586 1.00 93.12 85 THR A CA 1
ATOM 659 C C . THR A 1 85 ? 1.771 4.254 10.862 1.00 93.12 85 THR A C 1
ATOM 661 O O . THR A 1 85 ? 1.426 3.138 11.252 1.00 93.12 85 THR A O 1
ATOM 664 N N . GLN A 1 86 ? 1.356 5.363 11.476 1.00 92.00 86 GLN A N 1
ATOM 665 C CA . GLN A 1 86 ? 0.418 5.308 12.598 1.00 92.00 86 GLN A CA 1
ATOM 666 C C . GLN A 1 86 ? -0.940 4.694 12.211 1.00 92.00 86 GLN A C 1
ATOM 668 O O . GLN A 1 86 ? -1.566 4.038 13.037 1.00 92.00 86 GLN A O 1
ATOM 673 N N . LYS A 1 87 ? -1.408 4.892 10.970 1.00 92.25 87 LYS A N 1
ATOM 674 C CA . LYS A 1 87 ? -2.777 4.535 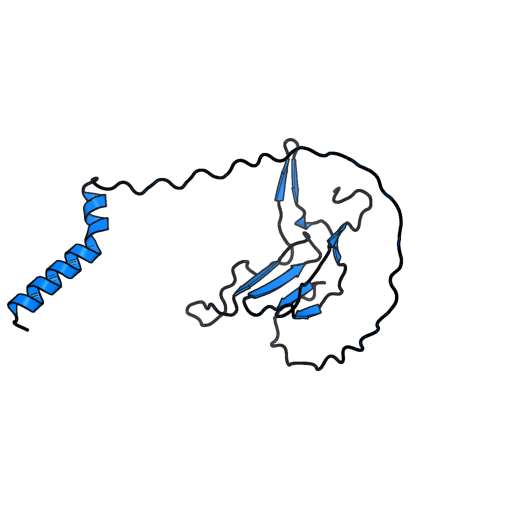10.552 1.00 92.25 87 LYS A CA 1
ATOM 675 C C . LYS A 1 87 ? -2.883 3.220 9.803 1.00 92.25 87 LYS A C 1
ATOM 677 O O . LYS A 1 87 ? -3.901 2.537 9.921 1.00 92.25 87 LYS A O 1
ATOM 682 N N . TYR A 1 88 ? -1.862 2.870 9.041 1.00 92.69 88 TYR A N 1
ATOM 683 C CA . TYR A 1 88 ? -1.856 1.668 8.225 1.00 92.69 88 TYR A CA 1
ATOM 684 C C . TYR A 1 88 ? -0.447 1.110 8.041 1.00 92.69 88 TYR A C 1
ATOM 686 O O . TYR A 1 88 ? 0.551 1.824 8.173 1.00 92.69 88 TYR A O 1
ATOM 694 N N . SER A 1 89 ? -0.398 -0.166 7.684 1.00 92.19 89 SER A N 1
ATOM 695 C CA . SER A 1 89 ? 0.789 -0.864 7.206 1.00 92.19 89 SER A CA 1
ATOM 696 C C . SER A 1 89 ? 0.584 -1.249 5.743 1.00 92.19 89 SER A C 1
ATOM 698 O O . SER A 1 89 ? -0.464 -1.783 5.375 1.00 92.19 89 SER A O 1
ATOM 700 N N . LEU A 1 90 ? 1.572 -0.953 4.910 1.00 91.25 90 LEU A N 1
ATOM 701 C CA . LEU A 1 90 ? 1.557 -1.124 3.461 1.00 91.25 90 LEU A CA 1
ATOM 702 C C . LEU A 1 90 ? 2.670 -2.094 3.069 1.00 91.25 90 LEU A C 1
ATOM 704 O O . LEU A 1 90 ? 3.806 -1.909 3.494 1.00 91.25 90 LEU A O 1
ATOM 708 N N . VAL A 1 91 ? 2.374 -3.092 2.242 1.00 91.12 91 VAL A N 1
ATOM 709 C CA . VAL A 1 91 ? 3.392 -3.969 1.643 1.00 91.12 91 VAL A CA 1
ATOM 710 C C . VAL A 1 91 ? 3.441 -3.686 0.153 1.00 91.12 91 VAL A C 1
ATOM 712 O O . VAL A 1 91 ? 2.405 -3.701 -0.509 1.00 91.12 91 VAL A O 1
ATOM 715 N N . LEU A 1 92 ? 4.630 -3.429 -0.376 1.00 88.56 92 LEU A N 1
ATOM 716 C CA . LEU A 1 92 ?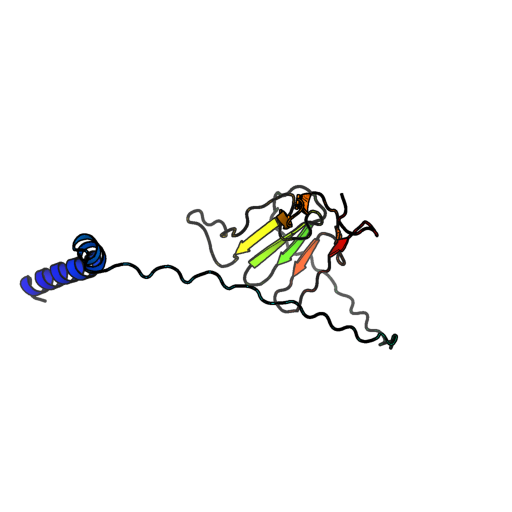 4.880 -3.102 -1.777 1.00 88.56 92 LEU A CA 1
ATOM 717 C C . LEU A 1 92 ? 5.766 -4.172 -2.409 1.00 88.56 92 LEU A C 1
ATOM 719 O O . LEU A 1 92 ? 6.739 -4.616 -1.795 1.00 88.56 92 LEU A O 1
ATOM 723 N N . SER A 1 93 ? 5.428 -4.573 -3.635 1.00 85.06 93 SER A N 1
ATOM 724 C CA . SER A 1 93 ? 6.190 -5.554 -4.4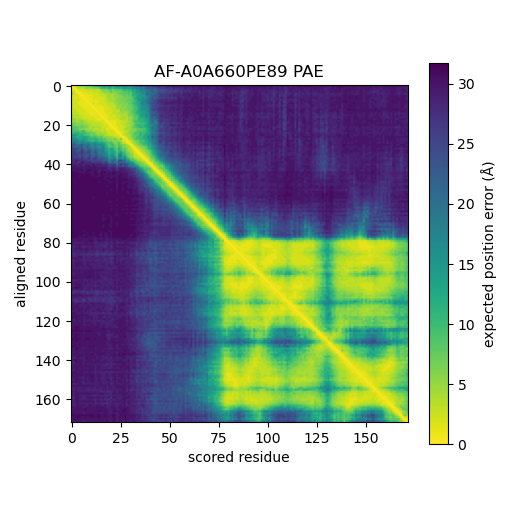13 1.00 85.06 93 SER A CA 1
ATOM 725 C C . SER A 1 93 ? 6.960 -4.873 -5.542 1.00 85.06 93 SER A C 1
ATOM 727 O O . SER A 1 93 ? 6.456 -3.960 -6.198 1.00 85.06 93 SER A O 1
ATOM 729 N N . THR A 1 94 ? 8.170 -5.361 -5.809 1.00 79.19 94 THR A N 1
ATOM 730 C CA . THR A 1 94 ? 8.961 -5.018 -7.003 1.00 79.19 94 THR A CA 1
ATOM 731 C C . THR A 1 94 ? 8.356 -5.558 -8.301 1.00 79.19 94 THR A C 1
ATOM 733 O O . THR A 1 94 ? 8.785 -5.158 -9.380 1.00 79.19 94 THR A O 1
ATOM 736 N N . PHE A 1 95 ? 7.338 -6.421 -8.229 1.00 78.06 95 PHE A N 1
ATOM 737 C CA . PHE A 1 95 ? 6.589 -6.921 -9.383 1.00 78.06 95 PHE A CA 1
ATOM 738 C C . PHE A 1 95 ? 5.212 -6.256 -9.460 1.00 78.06 95 PHE A C 1
ATOM 740 O O . PHE A 1 95 ? 4.449 -6.262 -8.488 1.00 78.06 95 PHE A O 1
ATOM 747 N N . GLY A 1 96 ? 4.883 -5.671 -10.613 1.00 74.00 96 GLY A N 1
ATOM 748 C CA . GLY A 1 96 ? 3.649 -4.894 -10.779 1.00 74.00 96 GLY A CA 1
ATOM 749 C C . GLY A 1 96 ? 3.731 -3.438 -10.323 1.00 74.00 96 GLY A C 1
ATOM 750 O O . GLY A 1 96 ? 2.884 -2.645 -10.730 1.00 74.00 96 GLY A O 1
ATOM 751 N N . GLY A 1 97 ? 4.756 -3.079 -9.538 1.00 71.50 97 GLY A N 1
ATOM 752 C CA . GLY A 1 97 ? 5.079 -1.694 -9.177 1.00 71.50 97 GLY A CA 1
ATOM 753 C C . GLY A 1 97 ? 4.062 -1.039 -8.243 1.00 71.50 97 GLY A C 1
ATOM 754 O O . GLY A 1 97 ? 3.780 0.149 -8.381 1.00 71.50 97 GLY A O 1
ATOM 755 N N . GLY A 1 98 ? 3.470 -1.801 -7.320 1.00 81.50 98 GLY A N 1
ATOM 756 C CA . GLY A 1 98 ? 2.374 -1.308 -6.490 1.00 81.50 98 GLY A CA 1
ATOM 757 C C . GLY A 1 98 ? 2.186 -2.054 -5.170 1.00 81.50 98 GLY A C 1
ATOM 758 O O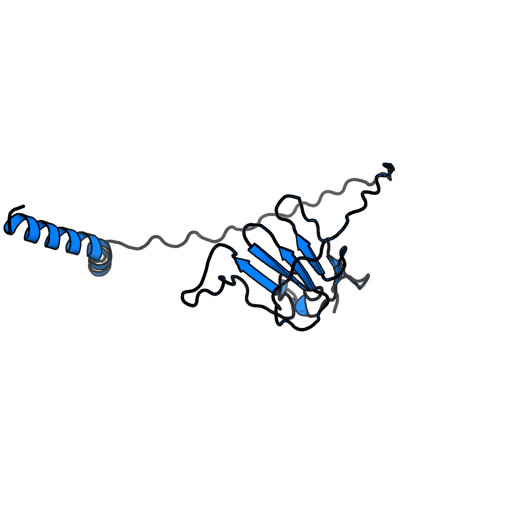 . GLY A 1 98 ? 2.944 -2.978 -4.846 1.00 81.50 98 GLY A O 1
ATOM 759 N N . PRO A 1 99 ? 1.180 -1.638 -4.382 1.00 87.25 99 PRO A N 1
ATOM 760 C CA . PRO A 1 99 ? 0.883 -2.265 -3.110 1.00 87.25 99 PRO A CA 1
ATOM 761 C C . PRO A 1 99 ? 0.278 -3.650 -3.319 1.00 87.25 99 PRO A C 1
ATOM 763 O O . PRO A 1 99 ? -0.614 -3.847 -4.142 1.00 87.25 99 PRO A O 1
ATOM 766 N N . VAL A 1 100 ? 0.764 -4.599 -2.533 1.00 88.56 100 VAL A N 1
ATOM 767 C CA 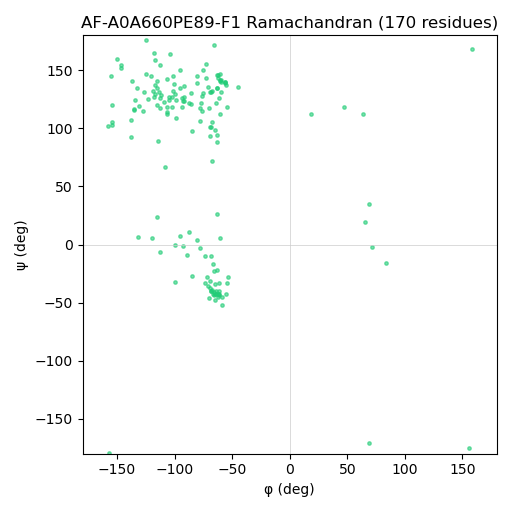. VAL A 1 100 ? 0.284 -5.978 -2.480 1.00 88.56 100 VAL A CA 1
ATOM 768 C C . VAL A 1 100 ? -0.379 -6.323 -1.156 1.00 88.56 100 VAL A C 1
ATOM 770 O O . VAL A 1 100 ? -0.944 -7.399 -1.053 1.00 88.56 100 VAL A O 1
ATOM 773 N N . SER A 1 101 ? -0.346 -5.438 -0.157 1.00 90.31 101 SER A N 1
ATOM 774 C CA . SER A 1 101 ? -1.211 -5.509 1.027 1.00 90.31 101 SER A CA 1
ATOM 775 C C . SER A 1 101 ? -1.389 -4.123 1.641 1.00 90.31 101 SER A C 1
ATOM 777 O O . SER A 1 101 ? -0.456 -3.314 1.638 1.00 90.31 101 SER A O 1
ATOM 779 N N . ILE A 1 102 ? -2.580 -3.851 2.178 1.00 91.56 102 ILE A N 1
ATOM 780 C CA . ILE A 1 102 ? -2.872 -2.654 2.977 1.00 91.56 102 ILE A CA 1
ATOM 781 C C . ILE A 1 102 ? -3.667 -3.082 4.206 1.00 91.56 102 ILE A C 1
ATOM 783 O O . ILE A 1 102 ? -4.806 -3.527 4.071 1.00 91.56 102 ILE A O 1
ATOM 787 N N . LYS A 1 103 ? -3.104 -2.899 5.401 1.00 93.12 103 LYS A N 1
ATOM 788 C CA . LYS A 1 103 ? -3.753 -3.200 6.687 1.00 93.12 103 LYS A CA 1
ATOM 789 C C . LYS A 1 103 ? -3.967 -1.929 7.491 1.00 93.12 103 LYS A C 1
ATOM 791 O O . LYS A 1 103 ? -3.057 -1.117 7.603 1.00 93.12 103 LYS A O 1
ATOM 796 N N . LEU A 1 104 ? -5.150 -1.760 8.070 1.00 93.25 104 LEU A N 1
ATOM 797 C CA . LEU A 1 104 ? -5.486 -0.617 8.915 1.00 93.25 104 LEU A CA 1
ATOM 798 C C . LEU A 1 104 ? -5.184 -0.931 10.380 1.00 93.25 104 LEU A C 1
ATOM 800 O O . LEU A 1 104 ? -5.733 -1.883 10.928 1.00 93.25 104 LEU A O 1
ATOM 804 N N . ASN A 1 105 ? -4.358 -0.116 11.032 1.00 91.56 105 ASN A N 1
ATOM 805 C CA . ASN A 1 105 ? -3.873 -0.399 12.389 1.00 91.56 105 ASN A CA 1
ATOM 806 C C . ASN A 1 105 ? -4.975 -0.246 13.454 1.00 91.56 105 ASN A C 1
ATOM 808 O O . ASN A 1 105 ? -5.023 -1.009 14.415 1.00 91.56 105 ASN A O 1
ATOM 812 N N . ASP A 1 106 ? -5.876 0.721 13.256 1.00 93.06 106 ASP A N 1
ATOM 813 C CA . ASP A 1 106 ? -6.902 1.105 14.238 1.00 93.06 106 ASP A CA 1
ATOM 814 C C . ASP A 1 106 ? -8.241 0.359 14.048 1.00 93.06 106 ASP A C 1
ATOM 816 O O . ASP A 1 106 ? -9.193 0.588 14.796 1.00 93.06 106 ASP A O 1
ATOM 820 N N . TYR A 1 107 ? -8.351 -0.509 13.036 1.00 91.12 107 TYR A N 1
ATOM 821 C CA . TYR A 1 107 ? -9.609 -1.156 12.662 1.00 91.12 107 TYR A CA 1
ATOM 822 C C . TYR A 1 107 ? -9.444 -2.663 12.602 1.00 91.12 107 TYR A C 1
ATOM 824 O O . TYR A 1 107 ? -8.545 -3.153 11.929 1.00 91.12 107 TYR A O 1
ATOM 832 N N . ASN A 1 108 ? -10.366 -3.388 13.237 1.00 93.81 108 ASN A N 1
ATOM 833 C CA . ASN A 1 108 ? -10.330 -4.843 13.311 1.00 93.81 108 ASN A CA 1
ATOM 834 C C . ASN A 1 108 ? -11.626 -5.468 12.792 1.00 93.81 108 ASN A C 1
ATOM 836 O O . ASN A 1 108 ? -12.723 -4.932 12.977 1.00 93.81 108 ASN A O 1
ATOM 840 N N . TYR A 1 109 ? -11.495 -6.641 12.183 1.00 88.31 109 TYR A N 1
ATOM 841 C CA . TYR A 1 109 ? -12.592 -7.570 11.968 1.00 88.31 109 TYR A CA 1
ATOM 842 C C . TYR A 1 109 ? -13.113 -8.105 13.317 1.00 88.31 109 TYR A C 1
ATOM 844 O O . TYR A 1 109 ? -12.539 -7.886 14.387 1.00 88.31 109 TYR A O 1
ATOM 852 N N . ARG A 1 110 ? -14.236 -8.833 13.287 1.00 91.75 110 ARG A N 1
ATOM 853 C CA . ARG A 1 110 ? -14.848 -9.408 14.505 1.00 91.75 110 ARG A CA 1
ATOM 854 C C . ARG A 1 110 ? -13.956 -10.430 15.213 1.00 91.75 110 ARG A C 1
ATOM 856 O O . ARG A 1 110 ? -14.164 -10.693 16.391 1.00 91.75 110 ARG A O 1
ATOM 863 N N . ASP A 1 111 ? -13.005 -11.006 14.491 1.00 90.94 111 ASP A N 1
ATOM 864 C CA . ASP A 1 111 ? -12.026 -11.978 14.972 1.00 90.94 111 ASP A CA 1
ATOM 865 C C . ASP A 1 111 ? -10.761 -11.317 15.545 1.00 90.94 111 ASP A C 1
ATOM 867 O O . ASP A 1 111 ? -9.792 -12.015 15.820 1.00 90.94 111 ASP A O 1
ATOM 871 N N . THR A 1 112 ? -10.777 -9.992 15.751 1.00 84.00 112 THR A N 1
ATOM 872 C CA . THR A 1 112 ? -9.681 -9.155 16.276 1.00 84.00 112 THR A CA 1
ATOM 873 C C . THR A 1 112 ? -8.492 -8.937 15.343 1.00 84.00 112 THR A C 1
ATOM 875 O O . THR A 1 112 ? -7.617 -8.147 15.687 1.00 84.00 112 THR A O 1
ATOM 878 N N . ASN A 1 113 ? -8.481 -9.538 14.150 1.00 87.31 113 ASN A N 1
ATOM 879 C CA . ASN A 1 113 ? -7.456 -9.255 13.149 1.00 87.31 113 ASN A CA 1
ATOM 880 C C . ASN A 1 113 ? -7.672 -7.872 12.530 1.00 87.31 113 ASN A C 1
ATOM 882 O O . ASN A 1 113 ? -8.813 -7.476 12.275 1.00 87.31 113 ASN A O 1
ATOM 886 N N . ASN A 1 114 ? -6.584 -7.161 12.236 1.00 90.06 114 ASN A N 1
ATOM 887 C CA . ASN A 1 114 ? -6.644 -5.881 11.537 1.00 90.06 114 ASN A CA 1
ATOM 888 C C . ASN A 1 114 ? -7.362 -6.007 10.190 1.00 90.06 114 ASN A C 1
ATOM 890 O O . ASN A 1 114 ? -7.166 -6.974 9.450 1.00 90.06 114 ASN A O 1
ATOM 894 N N . ILE A 1 115 ? -8.175 -5.002 9.860 1.00 88.81 115 ILE A N 1
ATOM 895 C CA . ILE A 1 115 ? -8.846 -4.927 8.567 1.00 88.81 115 ILE A CA 1
ATOM 896 C C . ILE A 1 115 ? -7.787 -4.790 7.480 1.00 88.81 115 ILE A C 1
ATOM 898 O O . ILE A 1 115 ? -7.007 -3.839 7.463 1.00 88.81 115 ILE A O 1
ATOM 902 N N . GLU A 1 116 ? -7.800 -5.736 6.553 1.00 89.31 116 GLU A N 1
ATOM 903 C CA . GLU A 1 116 ? -6.972 -5.725 5.358 1.00 89.31 116 GLU A CA 1
ATOM 904 C C . GLU A 1 116 ? -7.811 -5.212 4.183 1.00 89.31 116 GLU A C 1
ATOM 906 O O . GLU A 1 116 ? -8.751 -5.872 3.742 1.00 89.31 116 GLU A O 1
ATOM 911 N N . MET A 1 117 ? -7.512 -3.994 3.726 1.00 87.44 117 MET A N 1
ATOM 912 C CA . MET A 1 117 ? -8.195 -3.342 2.605 1.00 87.44 117 MET A CA 1
ATOM 913 C C . MET A 1 117 ? -7.802 -3.947 1.262 1.00 87.44 117 MET A C 1
ATOM 915 O O . MET A 1 117 ? -8.613 -3.985 0.340 1.00 87.44 117 MET A O 1
ATOM 919 N N . LEU A 1 118 ? -6.553 -4.392 1.154 1.00 85.00 118 LEU A N 1
ATOM 920 C CA . LEU A 1 118 ? -6.045 -5.102 -0.006 1.00 85.00 118 LEU A CA 1
ATOM 921 C C . LEU A 1 118 ? -5.405 -6.395 0.495 1.00 85.00 118 LEU A C 1
ATOM 923 O O . LEU A 1 118 ? -4.438 -6.298 1.254 1.00 85.00 118 LEU A O 1
ATOM 927 N N . PRO A 1 119 ? -5.957 -7.571 0.143 1.00 79.56 119 PRO A N 1
ATOM 928 C CA . PRO A 1 119 ? -5.443 -8.847 0.616 1.00 79.56 119 PRO A CA 1
ATOM 929 C C . PRO A 1 119 ? -4.022 -9.062 0.111 1.00 79.56 119 PRO A C 1
ATOM 931 O O . PRO A 1 119 ? -3.706 -8.674 -1.016 1.00 79.56 119 PRO A O 1
ATOM 934 N N . LEU A 1 120 ? -3.197 -9.721 0.925 1.00 80.25 120 LEU A N 1
ATOM 935 C CA . LEU A 1 120 ? -1.824 -10.028 0.554 1.00 80.25 120 LEU A CA 1
ATOM 936 C C . LEU A 1 120 ? -1.749 -10.785 -0.782 1.00 80.25 120 LEU A C 1
ATOM 938 O O . LEU A 1 120 ? -2.237 -11.909 -0.914 1.00 80.25 120 LEU A O 1
ATOM 942 N N . ALA A 1 121 ? -1.082 -10.170 -1.751 1.00 79.12 121 ALA A N 1
ATOM 943 C CA . ALA A 1 121 ? -0.789 -10.729 -3.061 1.00 79.12 121 ALA A CA 1
ATOM 944 C C . ALA A 1 121 ? 0.726 -10.857 -3.286 1.00 79.12 121 ALA A C 1
ATOM 946 O O . ALA A 1 121 ? 1.546 -10.271 -2.584 1.00 79.12 121 ALA A O 1
ATOM 947 N N . THR A 1 122 ? 1.118 -11.633 -4.295 1.00 73.81 122 THR A N 1
ATOM 948 C CA . THR A 1 122 ? 2.529 -11.772 -4.700 1.00 73.81 122 THR A CA 1
ATOM 949 C C . THR A 1 122 ? 2.970 -10.665 -5.659 1.00 73.81 122 THR A C 1
ATOM 951 O O . THR A 1 122 ? 4.144 -10.299 -5.717 1.00 73.81 122 THR A O 1
ATOM 954 N N . LYS A 1 123 ? 2.019 -10.117 -6.415 1.00 76.56 123 LYS A N 1
ATOM 955 C CA . LYS A 1 123 ? 2.222 -9.113 -7.455 1.00 76.56 123 LYS A CA 1
ATOM 956 C C . LYS A 1 123 ? 1.143 -8.056 -7.331 1.00 76.56 123 LYS A C 1
ATOM 958 O O . LYS A 1 123 ? -0.019 -8.395 -7.090 1.00 76.56 123 LYS A O 1
ATOM 963 N N . ALA A 1 124 ? 1.510 -6.797 -7.532 1.00 76.62 124 ALA A N 1
ATOM 964 C CA . ALA A 1 124 ? 0.497 -5.785 -7.764 1.00 76.62 124 ALA A CA 1
ATOM 965 C C . ALA A 1 124 ? -0.115 -6.068 -9.142 1.00 76.62 124 ALA A C 1
ATOM 967 O O . ALA A 1 124 ? 0.618 -6.287 -10.104 1.00 76.62 124 ALA A O 1
ATOM 968 N N . THR A 1 125 ? -1.442 -6.090 -9.242 1.00 67.44 125 THR A N 1
ATOM 969 C CA . THR A 1 125 ? -2.157 -6.344 -10.504 1.00 67.44 125 THR A CA 1
ATOM 970 C C . THR A 1 125 ? -2.827 -5.077 -11.060 1.00 67.44 125 THR A C 1
ATOM 972 O O . THR A 1 125 ? -4.052 -5.003 -11.117 1.00 67.44 125 THR A O 1
ATOM 975 N N . PRO A 1 126 ? -2.074 -4.045 -11.489 1.00 65.44 126 PRO A N 1
ATOM 976 C CA . PRO A 1 126 ? -2.611 -3.066 -12.424 1.00 65.44 126 PRO A CA 1
ATOM 977 C C . PRO A 1 126 ? -2.792 -3.699 -13.811 1.00 65.44 126 PRO A C 1
ATOM 979 O O . PRO A 1 126 ? -1.826 -4.101 -14.465 1.00 65.44 126 PRO A O 1
ATOM 982 N N . GLU A 1 127 ? -4.035 -3.751 -14.281 1.00 66.06 127 GLU A N 1
ATOM 983 C CA . GLU A 1 127 ? -4.338 -3.958 -15.695 1.00 66.06 127 GLU A CA 1
ATOM 984 C C . GLU A 1 127 ? -4.653 -2.610 -16.339 1.00 66.06 127 GLU A C 1
ATOM 986 O O . GLU A 1 127 ? -5.479 -1.843 -15.839 1.00 66.06 127 GLU A O 1
ATOM 991 N N . ALA A 1 128 ? -4.008 -2.323 -17.464 1.00 64.25 128 ALA A N 1
ATOM 992 C CA . ALA A 1 128 ? -4.329 -1.177 -18.295 1.00 64.25 128 ALA A CA 1
ATOM 993 C C . ALA A 1 128 ? -4.914 -1.669 -19.622 1.00 64.25 128 ALA A C 1
ATOM 995 O O . ALA A 1 128 ? -4.248 -2.364 -20.393 1.00 64.25 128 ALA A O 1
ATOM 996 N N . LEU A 1 129 ? -6.169 -1.311 -19.894 1.00 66.25 129 LEU A N 1
ATOM 997 C CA . LEU A 1 129 ? -6.767 -1.497 -21.212 1.00 66.25 129 LEU A CA 1
ATOM 998 C C . LEU A 1 129 ? -6.468 -0.277 -22.082 1.00 66.25 129 LEU A C 1
ATOM 1000 O O . LEU A 1 129 ? -6.888 0.836 -21.770 1.00 66.25 129 LEU A O 1
ATOM 1004 N N . PHE A 1 130 ? -5.820 -0.506 -23.219 1.00 69.19 130 PHE A N 1
ATOM 1005 C CA . PHE A 1 130 ? -5.699 0.483 -24.286 1.00 69.19 130 PHE A CA 1
ATOM 1006 C C . PHE A 1 130 ? -6.394 -0.039 -25.544 1.00 69.19 130 PHE A C 1
ATOM 1008 O O . PHE A 1 130 ? -6.569 -1.243 -25.716 1.00 69.19 130 PHE A O 1
ATOM 1015 N N . ALA A 1 131 ? -6.775 0.858 -26.459 1.00 63.31 131 ALA A N 1
ATOM 1016 C CA . ALA A 1 131 ? -7.557 0.552 -27.667 1.00 63.31 131 ALA A CA 1
ATOM 1017 C C . ALA A 1 131 ? -6.907 -0.452 -28.661 1.00 63.31 131 ALA A C 1
ATOM 1019 O O . ALA A 1 131 ? -7.452 -0.679 -29.739 1.00 63.31 131 ALA A O 1
ATOM 1020 N N . GLY A 1 132 ? -5.766 -1.057 -28.310 1.00 65.12 132 GLY A N 1
ATOM 1021 C CA . GLY A 1 132 ? -5.070 -2.104 -29.060 1.00 65.12 132 GLY A CA 1
ATOM 1022 C C . GLY A 1 132 ? -4.638 -3.326 -28.233 1.00 65.12 132 GLY A C 1
ATOM 1023 O O . GLY A 1 132 ? -3.941 -4.176 -28.778 1.00 65.12 132 GLY A O 1
ATOM 1024 N N . GLY A 1 133 ? -5.023 -3.440 -26.954 1.00 65.50 133 GLY A N 1
ATOM 1025 C CA . GLY A 1 133 ? -4.695 -4.600 -26.117 1.00 65.50 133 GLY A CA 1
ATOM 1026 C C . GLY A 1 133 ? -4.757 -4.337 -24.610 1.00 65.50 133 GLY A C 1
ATOM 1027 O O . GLY A 1 133 ? -4.835 -3.192 -24.160 1.00 65.50 133 GLY A O 1
ATOM 1028 N N . THR A 1 134 ? -4.708 -5.419 -23.833 1.00 72.00 134 THR A N 1
ATOM 1029 C CA . THR A 1 134 ? -4.557 -5.373 -22.373 1.00 72.00 134 THR A CA 1
ATOM 1030 C C . THR A 1 134 ? -3.082 -5.482 -22.026 1.00 72.00 134 THR A C 1
ATOM 1032 O O . THR A 1 134 ? -2.411 -6.425 -22.446 1.00 72.00 134 THR A O 1
ATOM 1035 N N . PHE A 1 135 ? -2.589 -4.532 -21.243 1.00 71.44 135 PHE A N 1
ATOM 1036 C CA . PHE A 1 135 ? -1.265 -4.576 -20.651 1.00 71.44 135 PHE A CA 1
ATOM 1037 C C . PHE A 1 135 ? -1.383 -4.921 -19.165 1.00 71.44 135 PHE A C 1
ATOM 1039 O O . PHE A 1 135 ? -2.084 -4.229 -18.428 1.00 71.44 135 PHE A O 1
ATOM 1046 N N . SER A 1 136 ? -0.705 -5.983 -18.725 1.00 75.19 136 SER A N 1
ATOM 1047 C CA . SER A 1 136 ? -0.643 -6.369 -17.313 1.00 75.19 136 SER A CA 1
ATOM 1048 C C . SER A 1 136 ? 0.736 -6.029 -16.771 1.00 75.19 136 SER A C 1
ATOM 1050 O O . SER A 1 136 ? 1.730 -6.625 -17.189 1.00 75.19 136 SER A O 1
ATOM 1052 N N . SER A 1 137 ? 0.818 -5.087 -15.829 1.00 72.06 137 SER A N 1
ATOM 1053 C CA . SER A 1 137 ? 2.112 -4.755 -15.219 1.00 72.06 137 SER A CA 1
ATOM 1054 C C . SER A 1 137 ? 2.594 -5.833 -14.247 1.00 72.06 137 SER A C 1
ATOM 1056 O O . SER A 1 137 ? 3.755 -5.820 -13.853 1.00 72.06 137 SER A O 1
ATOM 1058 N N . SER A 1 138 ? 1.744 -6.805 -13.904 1.00 72.44 138 SER A N 1
ATOM 1059 C CA . SER A 1 138 ? 2.027 -7.908 -12.974 1.00 72.44 138 SER A CA 1
ATOM 1060 C C . SER A 1 138 ? 3.285 -8.716 -13.325 1.00 72.44 138 SER A C 1
ATOM 1062 O O . SER A 1 138 ? 3.916 -9.305 -12.446 1.00 72.44 138 SER A O 1
ATOM 1064 N N . ASP A 1 139 ? 3.655 -8.767 -14.605 1.00 73.44 139 ASP A N 1
ATOM 1065 C CA . ASP A 1 139 ? 4.841 -9.486 -15.091 1.00 73.44 139 ASP A CA 1
ATOM 1066 C C . ASP A 1 139 ? 6.050 -8.573 -15.330 1.00 73.44 139 ASP A C 1
ATOM 106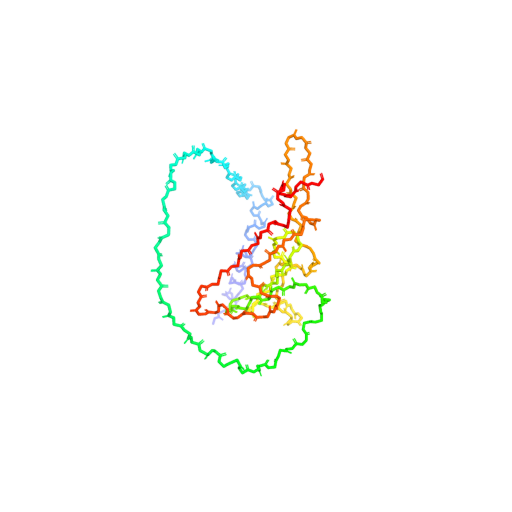8 O O . ASP A 1 139 ? 7.140 -9.039 -15.662 1.00 73.44 139 ASP A O 1
ATOM 1072 N N . VAL A 1 140 ? 5.887 -7.274 -15.092 1.00 75.69 140 VAL A N 1
ATOM 1073 C CA . VAL A 1 140 ? 6.954 -6.286 -15.195 1.00 75.69 140 VAL A CA 1
ATOM 1074 C C . VAL A 1 140 ? 7.724 -6.233 -13.884 1.00 75.69 140 VAL A C 1
ATOM 1076 O O . VAL A 1 140 ? 7.153 -6.111 -12.796 1.00 75.69 140 VAL A O 1
ATOM 1079 N N . SER A 1 141 ? 9.046 -6.312 -14.006 1.00 77.69 141 SER A N 1
ATOM 1080 C CA . SER A 1 141 ? 9.969 -6.160 -12.884 1.00 77.69 141 SER A CA 1
ATOM 1081 C C . SER A 1 141 ? 10.408 -4.707 -12.751 1.00 77.69 141 SER A C 1
ATOM 1083 O O . SER A 1 141 ? 10.762 -4.057 -13.739 1.00 77.69 141 SER A O 1
ATOM 1085 N N . TYR A 1 142 ? 10.436 -4.220 -11.518 1.00 79.56 142 TYR A N 1
ATOM 1086 C CA . TYR A 1 142 ? 10.877 -2.878 -11.180 1.00 79.56 142 TYR A CA 1
ATOM 1087 C C . TYR A 1 142 ? 12.062 -2.925 -10.217 1.00 79.56 142 TYR A C 1
ATOM 1089 O O . TYR A 1 142 ? 12.134 -3.771 -9.327 1.00 79.56 142 TYR A O 1
ATOM 1097 N N . ILE A 1 143 ? 12.972 -1.970 -10.370 1.00 82.94 143 ILE A N 1
ATOM 1098 C CA . ILE A 1 143 ? 14.037 -1.679 -9.414 1.00 82.94 143 ILE A CA 1
ATOM 1099 C C . ILE A 1 143 ? 13.518 -0.604 -8.471 1.00 82.94 143 ILE A C 1
ATOM 1101 O O . ILE A 1 143 ? 13.109 0.473 -8.906 1.00 82.94 143 ILE A O 1
ATOM 1105 N N . SER A 1 144 ? 13.535 -0.913 -7.183 1.00 84.69 144 SER A N 1
ATOM 1106 C CA . SER A 1 144 ? 13.210 0.033 -6.124 1.00 84.69 144 SER A CA 1
ATOM 1107 C C . SER A 1 144 ? 14.402 0.945 -5.811 1.00 84.69 144 SER A C 1
ATOM 1109 O O . SER A 1 144 ? 15.550 0.498 -5.823 1.00 84.69 144 SER A O 1
ATOM 1111 N N . SER A 1 145 ? 14.133 2.208 -5.472 1.00 87.31 145 SER A N 1
ATOM 1112 C CA . SER A 1 145 ? 15.128 3.136 -4.915 1.00 87.31 145 SER A CA 1
ATOM 1113 C C . SER A 1 145 ? 15.625 2.725 -3.524 1.00 87.31 145 SER A C 1
ATOM 1115 O O . SER A 1 145 ? 16.719 3.118 -3.121 1.00 87.31 145 SER A O 1
ATOM 1117 N N . LEU A 1 146 ? 14.834 1.937 -2.794 1.00 86.12 146 LEU A N 1
ATOM 1118 C CA . LEU A 1 146 ? 15.143 1.413 -1.464 1.00 86.12 146 LEU A CA 1
ATOM 1119 C C . LEU A 1 146 ? 15.334 -0.106 -1.500 1.00 86.12 146 LEU A C 1
ATOM 1121 O O . LEU A 1 146 ? 14.778 -0.797 -2.355 1.00 86.12 146 LEU A O 1
ATOM 1125 N N . GLN A 1 147 ? 16.105 -0.632 -0.552 1.00 85.25 147 GLN A N 1
ATOM 1126 C CA . GLN A 1 147 ? 16.255 -2.077 -0.390 1.00 85.25 147 GLN A CA 1
ATOM 1127 C C . GLN A 1 147 ? 14.974 -2.697 0.197 1.00 85.25 147 GLN A C 1
ATOM 1129 O O . GLN A 1 147 ? 14.213 -2.009 0.877 1.00 85.25 147 GLN A O 1
ATOM 1134 N N . PRO A 1 148 ? 14.716 -3.991 -0.036 1.00 87.12 148 PRO A N 1
ATOM 1135 C CA . PRO A 1 148 ? 13.666 -4.715 0.672 1.00 87.12 148 PRO A CA 1
ATOM 1136 C C . PRO A 1 148 ? 13.857 -4.636 2.191 1.00 87.12 148 PRO A C 1
ATOM 1138 O O . PRO A 1 148 ? 14.979 -4.749 2.691 1.00 87.12 148 PRO A O 1
ATOM 1141 N N . GLY A 1 149 ? 12.766 -4.457 2.930 1.00 87.50 149 GLY A N 1
ATOM 1142 C CA . GLY A 1 149 ? 12.814 -4.293 4.380 1.00 87.50 149 GLY A CA 1
ATOM 1143 C C . GLY A 1 149 ? 11.615 -3.549 4.950 1.00 87.50 149 GLY A C 1
ATOM 1144 O O . GLY A 1 149 ? 10.666 -3.221 4.237 1.00 87.50 149 GLY A O 1
ATOM 1145 N N . GLU A 1 150 ? 11.666 -3.290 6.255 1.00 90.19 150 GLU A N 1
ATOM 1146 C CA . GLU A 1 150 ? 10.649 -2.514 6.959 1.00 90.19 150 GLU A CA 1
ATOM 1147 C C . GLU A 1 150 ? 11.103 -1.072 7.190 1.00 90.19 150 GLU A C 1
ATOM 1149 O O . GLU A 1 150 ? 12.241 -0.819 7.589 1.00 90.19 150 GLU A O 1
ATOM 1154 N N . TYR A 1 151 ? 10.186 -0.133 6.983 1.00 90.38 151 TYR A N 1
ATOM 1155 C CA . TYR A 1 151 ? 10.419 1.298 7.110 1.00 90.38 151 TYR A CA 1
ATOM 1156 C C . TYR A 1 151 ? 9.303 1.951 7.925 1.00 90.38 151 TYR A C 1
ATOM 1158 O O . TYR A 1 151 ? 8.121 1.706 7.677 1.00 90.38 151 TYR A O 1
ATOM 1166 N N . ASP A 1 152 ? 9.678 2.813 8.872 1.00 91.50 152 ASP A N 1
ATOM 1167 C CA . ASP A 1 152 ? 8.738 3.650 9.620 1.00 91.50 152 ASP A CA 1
ATOM 1168 C C . ASP A 1 152 ? 8.592 5.027 8.953 1.00 91.50 152 ASP A C 1
ATOM 1170 O O . ASP A 1 152 ? 9.543 5.808 8.829 1.00 91.50 152 ASP A O 1
ATOM 1174 N N . ALA A 1 153 ? 7.366 5.315 8.526 1.00 91.19 153 ALA A N 1
ATOM 1175 C CA . ALA A 1 153 ? 6.934 6.550 7.886 1.00 91.19 153 ALA A CA 1
ATOM 1176 C C . ALA A 1 153 ? 5.912 7.315 8.749 1.00 91.19 153 ALA A C 1
ATOM 1178 O O . ALA A 1 153 ? 5.108 8.094 8.241 1.00 91.19 153 ALA A O 1
ATOM 1179 N N . THR A 1 154 ? 5.901 7.093 10.065 1.00 90.81 154 THR A N 1
ATOM 1180 C CA . THR A 1 154 ? 4.909 7.688 10.974 1.00 90.81 154 THR A CA 1
ATOM 1181 C C . THR A 1 154 ? 5.043 9.203 11.104 1.00 90.81 154 THR A C 1
ATOM 1183 O O . THR A 1 154 ? 4.034 9.902 11.159 1.00 90.81 154 THR A O 1
ATOM 1186 N N . ASN A 1 155 ? 6.272 9.719 11.154 1.00 87.19 155 ASN A N 1
ATOM 1187 C CA . ASN A 1 155 ? 6.541 11.125 11.483 1.00 87.19 155 ASN A CA 1
ATOM 1188 C C . ASN A 1 155 ? 7.268 11.894 10.370 1.00 87.19 155 ASN A C 1
ATOM 1190 O O . ASN A 1 155 ? 7.677 13.034 10.580 1.00 87.19 155 ASN A O 1
ATOM 1194 N N . GLN A 1 156 ? 7.468 11.276 9.208 1.00 85.06 156 GLN A N 1
ATOM 1195 C CA . GLN A 1 156 ? 8.272 11.835 8.125 1.00 85.06 156 GLN A CA 1
ATOM 1196 C C . GLN A 1 156 ? 7.727 11.425 6.761 1.00 85.06 156 GLN A C 1
ATOM 1198 O O . GLN A 1 156 ? 7.088 10.383 6.624 1.00 85.06 156 GLN A O 1
ATOM 1203 N N . ASN A 1 157 ? 8.016 12.244 5.751 1.00 85.81 157 ASN A N 1
ATOM 1204 C CA . ASN A 1 157 ? 7.723 11.886 4.372 1.00 85.81 157 ASN A CA 1
ATOM 1205 C C . ASN A 1 157 ? 8.544 10.656 3.980 1.00 85.81 157 ASN A C 1
ATOM 1207 O O . ASN A 1 157 ? 9.744 10.592 4.244 1.00 85.81 157 ASN A O 1
ATOM 1211 N N . PHE A 1 158 ? 7.884 9.706 3.329 1.00 87.81 158 PHE A N 1
ATOM 1212 C CA . PHE A 1 158 ? 8.503 8.502 2.804 1.00 87.81 158 PHE A CA 1
ATOM 1213 C C . PHE A 1 158 ? 8.400 8.524 1.283 1.00 87.81 158 PHE A C 1
ATOM 1215 O O . PHE A 1 158 ? 7.299 8.590 0.737 1.00 87.81 158 PHE A O 1
ATOM 1222 N N . GLU A 1 159 ? 9.548 8.499 0.612 1.00 89.75 159 GLU A N 1
ATOM 1223 C CA . GLU A 1 159 ? 9.634 8.496 -0.844 1.00 89.75 159 GLU A CA 1
ATOM 1224 C C . GLU A 1 159 ? 10.183 7.153 -1.321 1.00 89.75 159 GLU A C 1
ATOM 1226 O O . GLU A 1 159 ? 11.245 6.700 -0.889 1.00 89.75 159 GLU A O 1
ATOM 1231 N N . LEU A 1 160 ? 9.439 6.521 -2.222 1.00 86.00 160 LEU A N 1
ATOM 1232 C CA . LEU A 1 160 ? 9.801 5.265 -2.853 1.00 86.00 160 LEU A CA 1
ATOM 1233 C C . LEU A 1 160 ? 9.540 5.377 -4.347 1.00 86.00 160 LEU A C 1
ATOM 1235 O O . LEU A 1 160 ? 8.413 5.639 -4.769 1.00 86.00 160 LEU A O 1
ATOM 1239 N N . THR A 1 161 ? 10.580 5.125 -5.133 1.00 87.19 161 THR A N 1
ATOM 1240 C CA . THR A 1 161 ? 10.526 5.212 -6.589 1.00 87.19 161 THR A CA 1
ATOM 1241 C C . THR A 1 161 ? 10.820 3.848 -7.185 1.00 87.19 161 THR A C 1
ATOM 1243 O O . THR A 1 161 ? 11.855 3.245 -6.902 1.00 87.19 161 THR A O 1
ATOM 1246 N N . TYR A 1 162 ? 9.919 3.382 -8.046 1.00 84.31 162 TYR A N 1
ATOM 1247 C CA . TYR A 1 162 ? 10.106 2.179 -8.846 1.00 84.31 162 TYR A CA 1
ATOM 1248 C C . TYR A 1 162 ? 10.479 2.560 -10.276 1.00 84.31 162 TYR A C 1
ATOM 1250 O O . TYR A 1 162 ? 9.783 3.337 -10.927 1.00 84.31 162 TYR A O 1
ATOM 1258 N N . THR A 1 163 ? 11.577 1.995 -10.770 1.00 81.94 163 THR A N 1
ATOM 1259 C CA . THR A 1 163 ? 12.071 2.206 -12.137 1.00 81.94 163 THR A CA 1
ATOM 1260 C C . THR A 1 163 ? 12.013 0.900 -12.915 1.00 81.94 163 THR A C 1
ATOM 1262 O O . THR A 1 163 ? 12.312 -0.157 -12.367 1.00 81.94 163 THR A O 1
ATOM 1265 N N . TYR A 1 164 ? 11.644 0.953 -14.193 1.00 78.19 164 TYR A N 1
ATOM 1266 C CA . TYR A 1 164 ? 11.673 -0.225 -15.061 1.00 78.19 164 TYR A CA 1
ATOM 1267 C C . TYR A 1 164 ? 13.089 -0.802 -15.162 1.00 78.19 164 TYR A C 1
ATOM 1269 O O . TYR A 1 164 ? 14.064 -0.061 -15.284 1.00 78.19 164 TYR A O 1
ATOM 1277 N N . THR A 1 165 ? 13.202 -2.129 -15.147 1.00 73.06 165 THR A N 1
ATOM 1278 C CA . THR A 1 165 ? 14.479 -2.820 -15.386 1.00 73.06 165 THR A CA 1
ATOM 1279 C C . THR A 1 165 ? 14.920 -2.752 -16.852 1.00 73.06 165 THR A C 1
ATOM 1281 O O . THR A 1 165 ? 16.117 -2.798 -17.128 1.00 73.06 165 THR A O 1
ATOM 1284 N N . SER A 1 166 ? 13.972 -2.643 -17.793 1.00 69.38 166 SER A N 1
ATOM 1285 C CA . SER A 1 166 ? 14.239 -2.579 -19.235 1.00 69.38 166 SER A CA 1
ATOM 1286 C C . SER A 1 166 ? 14.292 -1.130 -19.749 1.00 69.38 166 SER A C 1
ATOM 1288 O O . SER A 1 166 ? 13.388 -0.347 -19.442 1.00 69.38 166 SER A O 1
ATOM 1290 N N . PRO A 1 167 ? 15.291 -0.765 -20.581 1.00 60.19 167 PRO A N 1
ATOM 1291 C CA . PRO A 1 167 ? 15.343 0.535 -21.252 1.00 60.19 167 PRO A CA 1
ATOM 1292 C C . PRO A 1 167 ? 14.226 0.732 -22.289 1.00 60.19 167 PRO A C 1
ATOM 1294 O O . PRO A 1 167 ? 13.939 1.870 -22.649 1.00 60.19 167 PRO A O 1
ATOM 1297 N N . GLU A 1 168 ? 13.563 -0.341 -22.736 1.00 63.53 168 GLU A N 1
ATOM 1298 C CA . GLU A 1 168 ? 12.381 -0.266 -23.612 1.00 63.53 168 GLU A CA 1
ATOM 1299 C C . GLU A 1 168 ? 11.085 0.046 -22.831 1.00 63.53 168 GLU A C 1
ATOM 1301 O O . GLU A 1 168 ? 9.995 0.108 -23.402 1.00 63.53 168 GLU A O 1
ATOM 1306 N N . GLY A 1 169 ? 11.191 0.288 -21.516 1.00 61.78 169 GLY A N 1
ATOM 1307 C CA . GLY A 1 169 ? 10.042 0.387 -20.619 1.00 61.78 169 GLY A CA 1
ATOM 1308 C C . GLY A 1 169 ? 9.374 -0.976 -20.455 1.00 61.78 169 GLY A C 1
ATOM 1309 O O . GLY A 1 169 ? 9.921 -1.988 -20.878 1.00 61.78 169 GLY A O 1
ATOM 1310 N N . GLY A 1 170 ? 8.199 -1.031 -19.828 1.00 59.41 170 GLY A N 1
ATOM 1311 C CA . GLY A 1 170 ? 7.442 -2.273 -19.622 1.00 59.41 170 GLY A CA 1
ATOM 1312 C C . GLY A 1 170 ? 6.967 -2.988 -20.900 1.00 59.41 170 GLY A C 1
ATOM 1313 O O . GLY A 1 170 ? 5.948 -3.652 -20.839 1.00 59.41 170 GLY A O 1
ATOM 1314 N N . GLN A 1 171 ? 7.625 -2.843 -22.053 1.00 57.47 171 GLN A N 1
ATOM 1315 C CA . GLN A 1 171 ? 7.333 -3.626 -23.253 1.00 57.47 171 GLN A CA 1
ATOM 1316 C C . GLN A 1 171 ? 7.569 -5.120 -22.974 1.00 57.47 171 GLN A C 1
ATOM 1318 O O . GLN A 1 171 ? 8.633 -5.507 -22.487 1.00 57.47 171 GLN A O 1
ATOM 1323 N N . LEU A 1 172 ? 6.541 -5.928 -23.251 1.00 52.53 172 LEU A N 1
ATOM 1324 C CA . LEU A 1 172 ? 6.554 -7.393 -23.218 1.00 52.53 172 LEU A CA 1
ATOM 1325 C C . LEU A 1 172 ? 6.571 -7.938 -24.647 1.00 52.53 172 LEU A C 1
ATOM 1327 O O . LEU A 1 172 ? 5.835 -7.370 -25.488 1.00 52.53 172 LEU A O 1
#

pLDDT: mean 71.54, std 20.29, range [29.14, 93.81]

Solvent-accessible surface area (backbone atoms only — not comparable to full-atom values): 11119 Å² total; per-residue (Å²): 135,53,76,68,57,56,51,52,51,52,53,52,53,51,49,62,73,43,40,63,64,51,34,42,76,70,67,78,48,80,82,80,77,78,78,77,81,85,82,88,85,85,88,82,89,79,90,79,83,91,82,83,90,83,90,80,82,86,80,91,74,88,78,84,82,76,90,72,90,74,76,84,74,90,63,82,94,60,70,33,36,34,41,36,41,80,60,34,38,37,32,31,25,37,26,24,69,32,64,19,25,33,33,31,67,88,40,60,46,96,86,67,46,58,37,59,82,38,68,83,50,87,41,8,77,52,72,46,81,50,105,88,50,79,45,63,37,42,81,34,58,34,45,57,76,60,76,64,45,81,43,84,40,63,89,50,92,75,87,82,52,73,40,65,74,46,95,78,41,86,72,128

Secondary structure (DSSP, 8-state):
--HHHHHHHHHHHHHHHHHHHHHHHTT--PPPPPPPPPP---------------------------------------SEEEEE-SSEEEEEETBTTEEEEEEEEEEE-TTSPEEEEE---SS---EEEETTEEEEGGG-BEEESS-SEEEE-SSS-----EEESSTT-S--

Foldseek 3Di:
DDPVVVVVVVVVVVCVVCVVVVCVVVVVDDPDDDDDDDDDDDDDDDDDDDDDDDDDDDDDDDDDDDDDDDDDPVDDDAFWEWEDAPFWIWIAHQQQGGTQWIFGPVDADPVRHTDIPHHHDNFDWDWDDDPVDIDTSRHFGWDKPDTRDYDYPHPHDDDIDTHGPDPVRSDD